Protein AF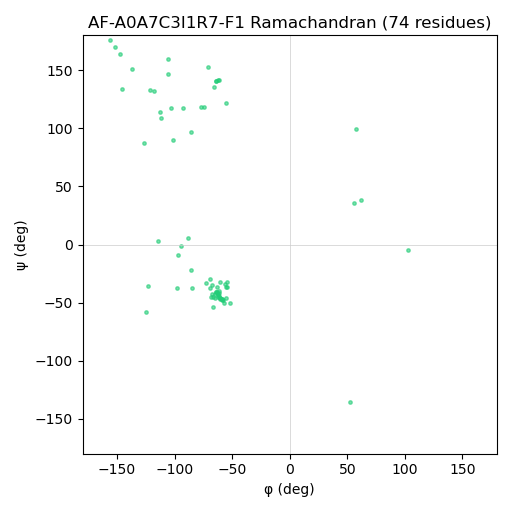-A0A7C3I1R7-F1 (afdb_monomer)

pLDDT: mean 93.79, std 6.43, range [51.12, 98.62]

Solvent-accessible surface area (backbone atoms only — not comparable to full-atom values): 4540 Å² total; per-residue (Å²): 82,55,55,65,71,42,26,75,78,47,41,70,53,14,60,77,43,47,51,59,51,53,49,49,56,55,51,50,51,52,49,53,51,27,51,76,69,64,30,37,67,52,89,39,74,84,76,62,61,72,59,48,39,63,76,70,64,56,56,94,67,54,43,87,68,70,47,66,62,74,44,77,54,83,81,130

Radius of gyration: 14.72 Å; Cα contacts (8 Å, |Δi|>4): 75; chains: 1; bounding box: 35×26×38 Å

Foldseek 3Di:
DQLCVQCVPPNPCSNPPVVVVVVVVVVVVVCVVCVVVQKDKDWDQDDDFVVCCVVVVPDPRDGDGTDIDIGHDDDD

Structure (mmCIF, N/CA/C/O backbone):
data_AF-A0A7C3I1R7-F1
#
_entry.id   AF-A0A7C3I1R7-F1
#
loop_
_atom_site.group_PDB
_atom_site.id
_atom_site.type_symbol
_atom_site.label_atom_id
_atom_site.label_alt_id
_atom_site.label_comp_id
_atom_site.label_asym_id
_atom_site.label_entity_id
_atom_site.label_seq_id
_atom_site.pdbx_PDB_ins_code
_atom_site.Cartn_x
_atom_site.Cartn_y
_atom_site.Cartn_z
_atom_site.occupancy
_atom_site.B_iso_or_equiv
_atom_site.auth_seq_id
_atom_site.auth_comp_id
_atom_site.auth_asym_id
_atom_site.auth_atom_id
_atom_site.pdbx_PDB_model_num
ATOM 1 N N . ALA A 1 1 ? -6.501 1.430 2.856 1.00 91.06 1 ALA A N 1
ATOM 2 C CA . ALA A 1 1 ? -6.972 0.383 3.778 1.00 91.06 1 ALA A CA 1
ATOM 3 C C . ALA A 1 1 ? -8.246 0.841 4.462 1.00 91.06 1 ALA A C 1
ATOM 5 O O . ALA A 1 1 ? -8.297 1.960 4.956 1.00 91.06 1 ALA A O 1
ATOM 6 N N . GLU A 1 2 ? -9.259 -0.020 4.496 1.00 93.00 2 GLU A N 1
ATOM 7 C CA . GLU A 1 2 ? -10.508 0.214 5.223 1.00 93.00 2 GLU A CA 1
ATOM 8 C C . GLU A 1 2 ? -10.468 -0.577 6.541 1.00 93.00 2 GLU A C 1
ATOM 10 O O . GLU A 1 2 ? -10.861 -1.744 6.601 1.00 93.00 2 GLU A O 1
ATOM 15 N N . TYR A 1 3 ? -9.959 0.043 7.611 1.00 93.00 3 TYR A N 1
ATOM 16 C CA . TYR A 1 3 ? -9.710 -0.633 8.896 1.00 93.00 3 TYR A CA 1
ATOM 17 C C . TYR A 1 3 ? -10.958 -1.331 9.461 1.00 93.00 3 TYR A C 1
ATOM 19 O O . TYR A 1 3 ? -10.864 -2.441 9.991 1.00 93.00 3 TYR A O 1
ATOM 27 N N . LYS A 1 4 ? -12.143 -0.731 9.270 1.00 93.06 4 LYS A N 1
ATOM 28 C CA . LYS A 1 4 ? -13.434 -1.257 9.746 1.00 93.06 4 LYS A CA 1
ATOM 29 C C . LYS A 1 4 ? -13.720 -2.687 9.284 1.00 93.06 4 LYS A C 1
ATOM 31 O O . LYS A 1 4 ? -14.340 -3.442 10.031 1.00 93.06 4 LYS A O 1
ATOM 36 N N . ARG A 1 5 ? -13.255 -3.089 8.095 1.00 91.06 5 ARG A N 1
ATOM 37 C CA . ARG A 1 5 ? -13.459 -4.454 7.581 1.00 91.06 5 ARG A CA 1
ATOM 38 C C . ARG A 1 5 ? -12.830 -5.510 8.482 1.00 91.06 5 ARG A C 1
ATOM 40 O O . ARG A 1 5 ? -13.468 -6.512 8.797 1.00 91.06 5 ARG A O 1
ATOM 47 N N . LEU A 1 6 ? -11.592 -5.274 8.908 1.00 92.00 6 LEU A N 1
ATOM 48 C CA . LEU A 1 6 ? -10.839 -6.217 9.732 1.00 92.00 6 LEU A CA 1
ATOM 49 C C . LEU A 1 6 ? -11.159 -6.044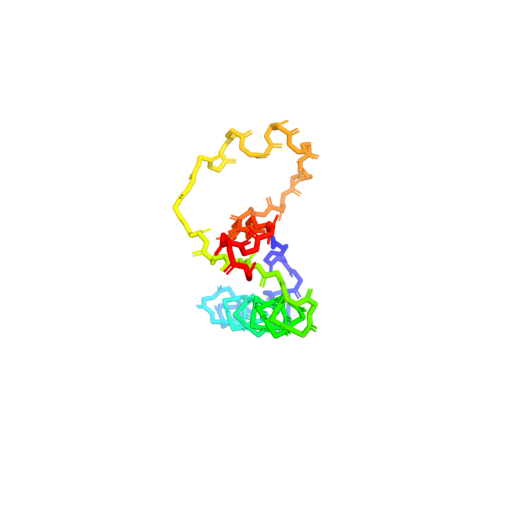 11.218 1.00 92.00 6 LEU A C 1
ATOM 51 O O . LEU A 1 6 ? -11.293 -7.041 11.931 1.00 92.00 6 LEU A O 1
ATOM 55 N N . THR A 1 7 ? -11.363 -4.814 11.693 1.00 94.44 7 THR A N 1
ATOM 56 C CA . THR A 1 7 ? -11.693 -4.571 13.106 1.00 94.44 7 THR A CA 1
ATOM 57 C C . THR A 1 7 ? -13.087 -5.060 13.480 1.00 94.44 7 THR A C 1
ATOM 59 O O . THR A 1 7 ? -13.263 -5.538 14.598 1.00 94.44 7 THR A O 1
ATOM 62 N N . LYS A 1 8 ? -14.054 -5.071 12.549 1.00 95.00 8 LYS A N 1
ATOM 63 C CA . LYS A 1 8 ? -15.392 -5.642 12.792 1.00 95.00 8 LYS A CA 1
ATOM 64 C C . LYS A 1 8 ? -15.335 -7.095 13.273 1.00 95.00 8 LYS A C 1
ATOM 66 O O . LYS A 1 8 ? -16.149 -7.490 14.100 1.00 95.00 8 LYS A O 1
ATOM 71 N N . ARG A 1 9 ? -14.396 -7.895 12.755 1.00 94.75 9 ARG A N 1
ATOM 72 C CA . ARG A 1 9 ? -14.253 -9.316 13.113 1.00 94.75 9 ARG A CA 1
ATOM 73 C C . ARG A 1 9 ? -13.181 -9.564 14.171 1.00 94.75 9 ARG A C 1
ATOM 75 O O . ARG A 1 9 ? -13.349 -10.446 15.005 1.00 94.75 9 ARG A O 1
ATOM 82 N N . TYR A 1 10 ? -12.075 -8.827 14.116 1.00 94.62 10 TYR A N 1
ATOM 83 C CA . TYR A 1 10 ? -10.873 -9.122 14.902 1.00 94.62 10 TYR A CA 1
ATOM 84 C C . TYR A 1 10 ? -10.543 -8.056 15.958 1.00 94.62 10 TYR A C 1
ATOM 86 O O . TYR A 1 10 ? -9.521 -8.167 16.641 1.00 94.62 10 TYR A O 1
ATOM 94 N N . GLY A 1 11 ? -11.384 -7.027 16.101 1.00 95.56 11 GLY A N 1
ATOM 95 C CA . GLY A 1 11 ? -11.208 -5.934 17.055 1.00 95.56 11 GLY A CA 1
ATOM 96 C C . GLY A 1 11 ? -9.829 -5.285 16.943 1.00 95.56 11 GLY A C 1
ATOM 97 O O . GLY A 1 11 ? -9.307 -5.086 15.844 1.00 95.56 11 GLY A O 1
ATOM 98 N N . LYS A 1 12 ? -9.207 -5.043 18.101 1.00 95.69 12 LYS A N 1
ATOM 99 C CA . LYS A 1 12 ? -7.872 -4.439 18.233 1.00 95.69 12 LYS A CA 1
ATOM 100 C C . LYS A 1 12 ? -6.775 -5.194 17.468 1.00 95.69 12 LYS A C 1
ATOM 102 O O . LYS A 1 12 ? -5.879 -4.581 16.902 1.00 95.69 12 LYS A O 1
ATOM 107 N N . ARG A 1 1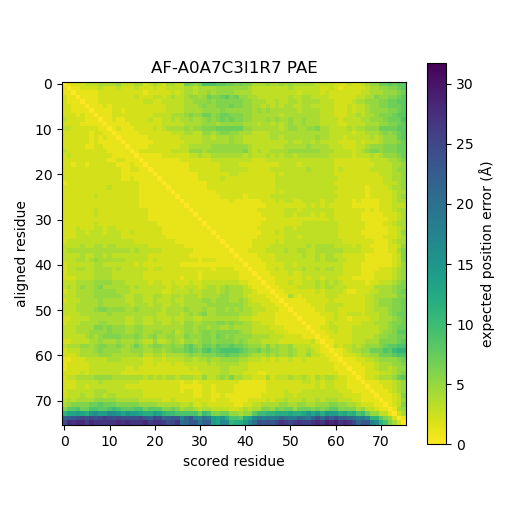3 ? -6.866 -6.529 17.366 1.00 95.81 13 ARG A N 1
ATOM 108 C CA . ARG A 1 13 ? -5.904 -7.322 16.570 1.00 95.81 13 ARG A CA 1
ATOM 109 C C . ARG A 1 13 ? -6.031 -7.047 15.074 1.00 95.81 13 ARG A C 1
ATOM 111 O O . ARG A 1 13 ? -5.027 -7.079 14.367 1.00 95.81 13 ARG A O 1
ATOM 118 N N . GLY A 1 14 ? -7.253 -6.794 14.605 1.00 95.31 14 GLY A N 1
ATOM 119 C CA . GLY A 1 14 ? -7.506 -6.381 13.228 1.00 95.31 14 GLY A CA 1
ATOM 120 C C . GLY A 1 14 ? -6.793 -5.072 12.906 1.00 95.31 14 GLY A C 1
ATOM 121 O O . GLY A 1 14 ? -6.100 -4.994 11.898 1.00 95.31 14 GLY A O 1
ATOM 122 N N . GLU A 1 15 ? -6.917 -4.098 13.807 1.00 93.38 15 GLU A N 1
ATOM 123 C CA . GLU A 1 15 ? -6.346 -2.756 13.673 1.00 93.38 15 GLU A CA 1
ATOM 124 C C . GLU A 1 15 ? -4.817 -2.757 13.708 1.00 93.38 15 GLU A C 1
ATOM 126 O O . GLU A 1 15 ? -4.176 -2.260 12.789 1.00 93.38 15 GLU A O 1
ATOM 131 N N . GLU A 1 16 ? -4.229 -3.355 14.743 1.00 93.25 16 GLU A N 1
ATOM 132 C CA . GLU A 1 16 ? -2.794 -3.218 15.014 1.00 93.25 16 GLU A CA 1
ATOM 133 C C . GLU A 1 16 ? -1.924 -4.216 14.244 1.00 93.25 16 GLU A C 1
ATOM 135 O O . GLU A 1 16 ? -0.720 -4.008 14.108 1.00 93.25 16 GLU A O 1
ATOM 140 N N . ARG A 1 17 ? -2.494 -5.341 13.789 1.00 94.06 17 ARG A N 1
ATOM 141 C CA . ARG A 1 17 ? -1.709 -6.442 13.206 1.00 94.06 17 ARG A CA 1
ATOM 142 C C . ARG A 1 17 ? -2.175 -6.816 11.814 1.00 94.06 17 ARG A C 1
ATOM 144 O O . ARG A 1 17 ? -1.380 -6.793 10.879 1.00 94.06 17 ARG A O 1
ATOM 151 N N . TYR A 1 18 ? -3.443 -7.191 11.671 1.00 95.44 18 TYR A N 1
ATOM 152 C CA . TYR A 1 18 ? -3.885 -7.868 10.451 1.00 95.44 18 TYR A CA 1
ATOM 153 C C . TYR A 1 18 ? -3.960 -6.944 9.244 1.00 95.44 18 TYR A C 1
ATOM 155 O O . TYR A 1 18 ? -3.623 -7.391 8.155 1.00 95.44 18 TYR A O 1
ATOM 163 N N . VAL A 1 19 ? -4.302 -5.665 9.430 1.00 94.94 19 VAL A N 1
ATOM 164 C CA . VAL A 1 19 ? -4.244 -4.681 8.336 1.00 94.94 19 VAL A CA 1
ATOM 165 C C . VAL A 1 19 ? -2.823 -4.582 7.769 1.00 94.94 19 VAL A C 1
ATOM 167 O O . VAL A 1 19 ? -2.644 -4.660 6.557 1.00 94.94 19 VAL A O 1
ATOM 170 N N . CYS A 1 20 ? -1.807 -4.476 8.629 1.00 93.19 20 CYS A N 1
ATOM 171 C CA . CYS A 1 20 ? -0.411 -4.373 8.197 1.00 93.19 20 CYS A CA 1
ATOM 172 C C . CYS A 1 20 ? 0.114 -5.678 7.578 1.00 93.19 20 CYS A C 1
ATOM 174 O O . CYS A 1 20 ? 0.864 -5.635 6.607 1.00 93.19 20 CYS A O 1
ATOM 176 N N . MET A 1 21 ? -0.287 -6.838 8.109 1.00 95.81 21 MET A N 1
ATOM 177 C CA . MET A 1 21 ? 0.084 -8.141 7.539 1.00 95.81 21 MET A CA 1
ATOM 178 C C . MET A 1 21 ? -0.512 -8.340 6.140 1.00 95.81 21 MET A C 1
ATOM 180 O O . MET A 1 21 ? 0.201 -8.736 5.222 1.00 95.81 21 MET A O 1
ATOM 184 N N . ASP A 1 22 ? -1.798 -8.030 5.966 1.00 94.88 22 ASP A N 1
ATOM 185 C CA . ASP A 1 22 ? -2.496 -8.145 4.680 1.00 94.88 22 ASP A CA 1
ATOM 186 C C . ASP A 1 22 ? -1.914 -7.188 3.627 1.00 94.88 22 ASP A C 1
ATOM 188 O O . ASP A 1 22 ? -1.655 -7.571 2.481 1.00 94.88 22 ASP A O 1
ATOM 192 N N . LEU A 1 23 ? -1.599 -5.958 4.048 1.00 95.44 23 LEU A N 1
ATOM 193 C CA . LEU A 1 23 ? -0.873 -4.983 3.239 1.00 95.44 23 LEU A CA 1
ATOM 194 C C . LEU A 1 23 ? 0.503 -5.511 2.809 1.00 95.44 23 LEU A C 1
ATOM 196 O O . LEU A 1 23 ? 0.841 -5.420 1.632 1.00 95.44 23 LEU A O 1
ATOM 200 N N . GLY A 1 24 ? 1.286 -6.070 3.736 1.00 96.12 24 GLY A N 1
ATOM 201 C CA . GLY A 1 24 ? 2.618 -6.604 3.450 1.00 96.12 24 GLY A CA 1
ATOM 202 C C . GLY A 1 24 ? 2.592 -7.762 2.450 1.00 96.12 24 GLY A C 1
ATOM 203 O O . GLY A 1 24 ? 3.362 -7.760 1.490 1.00 96.12 24 GLY A O 1
ATOM 204 N N . HIS A 1 25 ? 1.666 -8.712 2.614 1.00 97.44 25 HIS A N 1
ATOM 205 C CA . HIS A 1 25 ? 1.481 -9.803 1.650 1.00 97.44 25 HIS A CA 1
ATOM 206 C C . HIS A 1 25 ? 1.089 -9.278 0.264 1.00 97.44 25 HIS A C 1
ATOM 208 O O . HIS A 1 25 ? 1.660 -9.692 -0.746 1.00 97.44 25 HIS A O 1
ATOM 214 N N . SER A 1 26 ? 0.155 -8.324 0.212 1.00 96.81 26 SER A N 1
ATOM 215 C CA . SER A 1 26 ? -0.273 -7.702 -1.044 1.00 96.81 26 SER A CA 1
ATOM 216 C C . SER A 1 26 ? 0.875 -6.951 -1.729 1.00 96.81 26 SER A C 1
ATOM 218 O O . SER A 1 26 ? 1.067 -7.090 -2.936 1.00 96.81 26 SER A O 1
ATOM 220 N N . ALA A 1 27 ? 1.684 -6.210 -0.968 1.00 97.81 27 ALA A N 1
ATOM 221 C CA . ALA A 1 27 ? 2.856 -5.506 -1.481 1.00 97.81 27 ALA A CA 1
ATOM 222 C C . ALA A 1 27 ? 3.907 -6.476 -2.047 1.00 97.81 27 ALA A C 1
ATOM 224 O O . ALA A 1 27 ? 4.454 -6.234 -3.122 1.00 97.81 27 ALA A O 1
ATOM 225 N N . GLN A 1 28 ? 4.148 -7.610 -1.383 1.00 98.38 28 GLN A N 1
ATOM 226 C CA . GLN A 1 28 ? 5.081 -8.618 -1.888 1.00 98.38 28 GLN A CA 1
ATOM 227 C C . GLN A 1 28 ? 4.615 -9.225 -3.217 1.00 98.38 28 GLN A C 1
ATOM 229 O O . GLN A 1 28 ? 5.434 -9.454 -4.106 1.00 98.38 28 GLN A O 1
ATOM 234 N N . ASN A 1 29 ? 3.308 -9.430 -3.398 1.00 98.31 29 ASN A N 1
ATOM 235 C CA . ASN A 1 29 ? 2.774 -9.874 -4.686 1.00 98.31 29 ASN A CA 1
ATOM 236 C C . ASN A 1 29 ? 3.059 -8.854 -5.798 1.00 98.31 29 ASN A C 1
ATOM 238 O O . ASN A 1 29 ? 3.438 -9.252 -6.898 1.00 98.31 29 ASN A O 1
ATOM 242 N N . VAL A 1 30 ? 2.941 -7.552 -5.513 1.00 98.31 30 VAL A N 1
ATOM 243 C CA . VAL A 1 30 ? 3.298 -6.490 -6.470 1.00 98.31 30 VAL A CA 1
ATOM 244 C C . VAL A 1 30 ? 4.786 -6.541 -6.818 1.00 98.31 30 VAL A C 1
ATOM 246 O O . VAL A 1 30 ? 5.124 -6.472 -7.996 1.00 98.31 30 VAL A O 1
ATOM 249 N N . TYR A 1 31 ? 5.672 -6.729 -5.834 1.00 98.31 31 TYR A N 1
ATOM 250 C CA . TYR A 1 31 ? 7.103 -6.925 -6.090 1.00 98.31 31 TYR A CA 1
ATOM 251 C C . TYR A 1 31 ? 7.369 -8.116 -7.013 1.00 98.31 31 TYR A C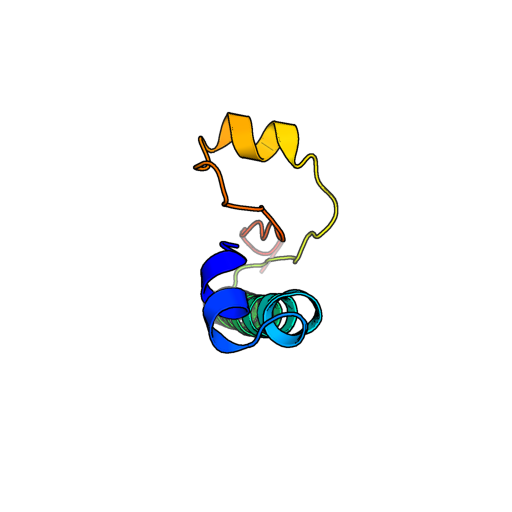 1
ATOM 253 O O . TYR A 1 31 ? 8.058 -7.963 -8.017 1.00 98.31 31 TYR A O 1
ATOM 261 N N . LEU A 1 32 ? 6.792 -9.283 -6.711 1.00 98.62 32 LEU A N 1
ATOM 262 C CA . LEU A 1 32 ? 6.982 -10.496 -7.509 1.00 98.62 32 LEU A CA 1
ATOM 263 C C . LEU A 1 32 ? 6.476 -10.322 -8.946 1.00 98.62 32 LEU A C 1
ATOM 265 O O . LEU A 1 32 ? 7.148 -10.744 -9.885 1.00 98.62 32 LEU A O 1
ATOM 269 N N . GLN A 1 33 ? 5.323 -9.673 -9.129 1.00 98.50 33 GLN A N 1
ATOM 270 C CA . GLN A 1 33 ? 4.789 -9.381 -10.459 1.00 98.50 33 GLN A CA 1
ATOM 271 C C . GLN A 1 33 ? 5.646 -8.366 -11.216 1.00 98.50 33 GLN A C 1
ATOM 273 O O . GLN A 1 33 ? 5.936 -8.578 -12.391 1.00 98.50 33 GLN A O 1
ATOM 278 N N . ALA A 1 34 ? 6.103 -7.299 -10.555 1.00 98.06 34 ALA A N 1
ATOM 279 C CA . ALA A 1 34 ? 7.021 -6.343 -11.165 1.00 98.06 34 ALA A CA 1
ATOM 280 C C . ALA A 1 34 ? 8.300 -7.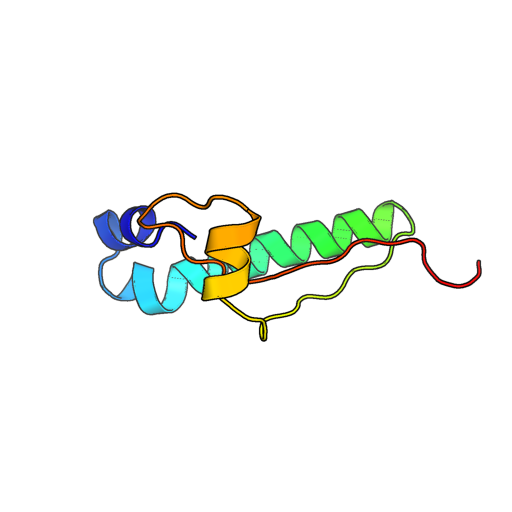052 -11.636 1.00 98.06 34 ALA A C 1
ATOM 282 O O . ALA A 1 34 ? 8.671 -6.920 -12.799 1.00 98.06 34 ALA A O 1
ATOM 283 N N . THR A 1 35 ? 8.904 -7.892 -10.788 1.00 97.00 35 THR A N 1
ATOM 284 C CA . THR A 1 35 ? 10.076 -8.700 -11.151 1.00 97.00 35 THR A CA 1
ATOM 285 C C . THR A 1 35 ? 9.800 -9.626 -12.336 1.00 97.00 35 THR A C 1
ATOM 287 O O . THR A 1 35 ? 10.586 -9.642 -13.280 1.00 97.00 35 THR A O 1
ATOM 290 N N . ALA A 1 36 ? 8.682 -10.359 -12.335 1.00 98.12 36 ALA A N 1
ATOM 291 C CA . ALA A 1 36 ? 8.317 -11.258 -13.433 1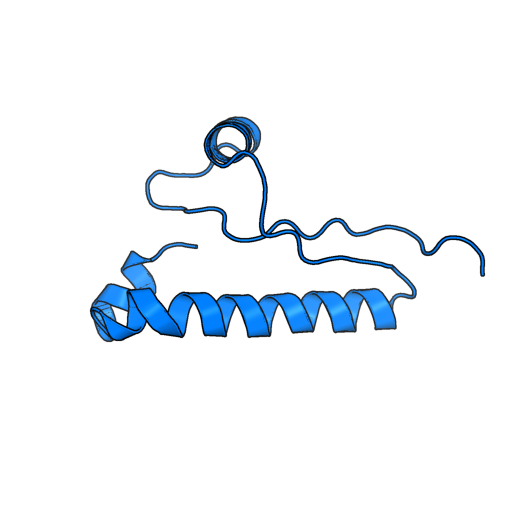.00 98.12 36 ALA A CA 1
ATOM 292 C C . ALA A 1 36 ? 8.153 -10.523 -14.777 1.00 98.12 36 ALA A C 1
ATOM 294 O O . ALA A 1 36 ? 8.470 -11.071 -15.830 1.00 98.12 36 ALA A O 1
ATOM 295 N N . LEU A 1 37 ? 7.706 -9.266 -14.740 1.00 97.38 37 LEU A N 1
ATOM 296 C CA . LEU A 1 37 ? 7.543 -8.399 -15.909 1.00 97.38 37 LEU A CA 1
ATOM 297 C C . LEU A 1 37 ? 8.809 -7.602 -16.264 1.00 97.38 37 LEU A C 1
ATOM 299 O O . LEU A 1 37 ? 8.758 -6.753 -17.151 1.00 97.38 37 LEU A O 1
ATOM 303 N N . SER A 1 38 ? 9.939 -7.845 -15.588 1.00 96.38 38 SER A N 1
ATOM 304 C CA . SER A 1 38 ? 11.173 -7.053 -15.740 1.00 96.38 38 SER A CA 1
ATOM 305 C C . SER A 1 38 ? 10.969 -5.549 -15.487 1.00 96.38 38 SER A C 1
ATOM 307 O O . SER A 1 38 ? 11.579 -4.685 -16.118 1.00 96.38 38 SER A O 1
ATOM 309 N N . LEU A 1 39 ? 10.096 -5.236 -14.531 1.00 97.69 39 LEU A N 1
ATOM 310 C CA . LEU A 1 39 ? 9.841 -3.906 -13.993 1.00 97.69 39 LEU A CA 1
ATOM 311 C C . LEU A 1 39 ? 10.453 -3.771 -12.592 1.00 97.69 39 LEU A C 1
ATOM 313 O O . LEU A 1 39 ? 10.701 -4.750 -11.888 1.00 97.69 39 LEU A O 1
ATOM 317 N N . GLY A 1 40 ? 10.671 -2.527 -12.174 1.00 97.00 40 GLY A N 1
ATOM 318 C CA . GLY A 1 40 ? 11.082 -2.169 -10.821 1.00 97.00 40 GLY A CA 1
ATOM 319 C C . GLY A 1 40 ? 9.932 -1.562 -10.025 1.00 97.00 40 GLY A C 1
ATOM 320 O O . GLY A 1 40 ? 9.091 -0.851 -10.576 1.00 97.00 40 GLY A O 1
ATOM 321 N N . THR A 1 41 ? 9.919 -1.809 -8.717 1.00 97.88 41 THR A N 1
ATOM 322 C CA . THR A 1 41 ? 9.027 -1.134 -7.767 1.00 97.88 41 THR A CA 1
ATOM 323 C C . THR A 1 41 ? 9.697 -0.966 -6.404 1.00 97.88 41 THR A C 1
ATOM 325 O O . THR A 1 41 ? 10.719 -1.594 -6.127 1.00 97.88 41 THR A O 1
ATOM 328 N N . CYS A 1 42 ? 9.148 -0.094 -5.558 1.00 96.38 42 CYS A N 1
ATOM 329 C CA . CYS A 1 42 ? 9.608 0.124 -4.191 1.00 96.38 42 CYS A CA 1
ATOM 330 C C . CYS A 1 42 ? 8.419 0.441 -3.275 1.00 96.38 42 CYS A C 1
ATOM 332 O O . CYS A 1 42 ? 7.585 1.265 -3.633 1.00 96.38 42 CYS A O 1
ATOM 334 N N . ALA A 1 43 ? 8.337 -0.178 -2.097 1.00 97.25 43 ALA A N 1
ATOM 335 C CA . ALA A 1 43 ? 7.347 0.166 -1.087 1.00 97.25 43 ALA A CA 1
ATOM 336 C C . ALA A 1 43 ? 7.745 1.455 -0.357 1.00 97.25 43 ALA A C 1
ATOM 338 O O . ALA A 1 43 ? 8.775 1.520 0.314 1.00 97.25 43 ALA A O 1
ATOM 339 N N . ILE A 1 44 ? 6.900 2.479 -0.465 1.00 96.56 44 ILE A N 1
ATOM 340 C CA . ILE A 1 44 ? 7.083 3.777 0.183 1.00 96.56 44 ILE A CA 1
ATOM 341 C C . ILE A 1 44 ? 5.997 3.945 1.246 1.00 96.56 44 ILE A C 1
ATOM 343 O O . ILE A 1 44 ? 4.813 4.049 0.924 1.00 96.56 44 ILE A O 1
ATOM 347 N N . GLY A 1 45 ? 6.411 3.981 2.515 1.00 93.94 45 GLY A N 1
ATOM 348 C CA . GLY A 1 45 ? 5.523 4.214 3.663 1.00 93.94 45 GLY A CA 1
ATOM 349 C C . GLY A 1 45 ? 5.474 5.660 4.158 1.00 93.94 45 GLY A C 1
ATOM 350 O O . GLY A 1 45 ? 4.640 5.979 4.994 1.00 93.94 45 GLY A O 1
ATOM 351 N N . ALA A 1 46 ? 6.351 6.535 3.661 1.00 94.31 46 ALA A N 1
ATOM 352 C CA . ALA A 1 46 ? 6.395 7.943 4.047 1.00 94.31 46 ALA A CA 1
ATOM 353 C C . ALA A 1 46 ? 5.964 8.826 2.870 1.00 94.31 46 ALA A C 1
ATOM 355 O O . ALA A 1 46 ? 6.684 8.944 1.878 1.00 94.31 46 ALA A O 1
ATOM 356 N N . PHE A 1 47 ? 4.783 9.433 2.970 1.00 93.38 47 PHE A N 1
ATOM 357 C CA . PHE A 1 47 ? 4.219 10.349 1.976 1.00 93.38 47 PHE A CA 1
ATOM 358 C C . PHE A 1 47 ? 3.191 11.283 2.640 1.00 93.38 47 PHE A C 1
ATOM 360 O O . PHE A 1 47 ? 2.921 11.175 3.829 1.00 93.38 47 PHE A O 1
ATOM 367 N N . ASN A 1 48 ? 2.642 12.247 1.893 1.00 93.88 48 ASN A N 1
ATOM 368 C CA . ASN A 1 48 ? 1.627 13.167 2.414 1.00 93.88 48 ASN A CA 1
ATOM 369 C C . ASN A 1 48 ? 0.222 12.557 2.303 1.00 93.88 48 ASN A C 1
ATOM 371 O O . ASN A 1 48 ? -0.424 12.681 1.261 1.00 93.88 48 ASN A O 1
ATOM 375 N N . ASP A 1 49 ? -0.274 11.966 3.387 1.00 92.00 49 ASP A N 1
ATOM 376 C CA . ASP A 1 49 ? -1.592 11.330 3.476 1.00 92.00 49 ASP A CA 1
ATOM 377 C C . ASP A 1 49 ? -2.725 12.242 2.997 1.00 92.00 49 ASP A C 1
ATOM 379 O O . ASP A 1 49 ? -3.525 11.859 2.144 1.00 92.00 49 ASP A O 1
ATOM 383 N N . LYS A 1 50 ? -2.783 13.481 3.507 1.00 92.12 50 LYS A N 1
ATOM 384 C CA . LYS A 1 50 ? -3.844 14.443 3.162 1.00 92.12 50 LYS A CA 1
ATOM 385 C C . LYS A 1 50 ? -3.790 14.822 1.686 1.00 92.12 50 LYS A C 1
ATOM 387 O O . LYS A 1 50 ? -4.829 14.93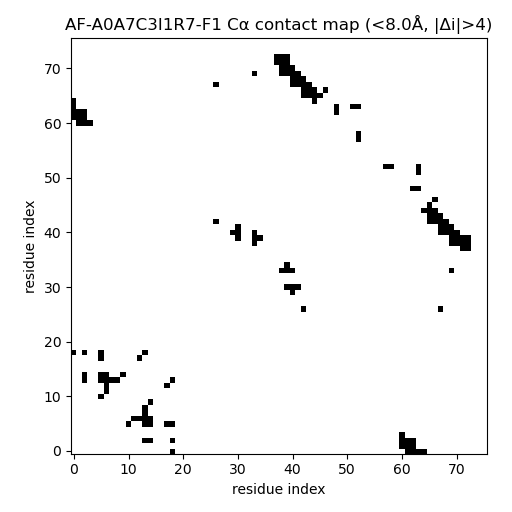8 1.038 1.00 92.12 50 LYS A O 1
ATOM 392 N N . GLY A 1 51 ? -2.578 15.011 1.165 1.00 93.50 51 GLY A N 1
ATOM 393 C CA . GLY A 1 51 ? -2.346 15.276 -0.250 1.00 93.50 51 GLY A CA 1
ATOM 394 C C . GLY A 1 51 ? -2.841 14.128 -1.124 1.00 93.50 51 GLY A C 1
ATOM 395 O O . GLY A 1 51 ? -3.563 14.370 -2.085 1.00 93.50 51 GLY A O 1
ATOM 396 N N . PHE A 1 52 ? -2.527 12.887 -0.749 1.00 92.31 52 PHE A N 1
ATOM 397 C CA . PHE A 1 52 ? -2.945 11.685 -1.472 1.00 92.31 52 PHE A CA 1
ATOM 398 C C . PHE A 1 52 ? -4.456 11.462 -1.422 1.00 92.31 52 PHE A C 1
ATOM 400 O O . PHE A 1 52 ? -5.061 11.230 -2.464 1.00 92.31 52 PHE A O 1
ATOM 407 N N . ILE A 1 53 ? -5.083 11.598 -0.249 1.00 93.19 53 ILE A N 1
ATOM 408 C CA . ILE A 1 53 ? -6.543 11.484 -0.102 1.00 93.19 53 ILE A CA 1
ATOM 409 C C . ILE A 1 53 ? -7.250 12.462 -1.044 1.00 93.19 53 ILE A C 1
ATOM 411 O O . ILE A 1 53 ? -8.175 12.072 -1.754 1.00 93.19 53 ILE A O 1
ATOM 415 N N . LYS A 1 54 ? -6.784 13.718 -1.096 1.00 94.19 54 LYS A N 1
ATOM 416 C CA . LYS A 1 54 ? -7.350 14.737 -1.987 1.00 94.19 54 LYS A CA 1
ATOM 417 C C . LYS A 1 54 ? -7.072 14.438 -3.461 1.00 94.19 54 LYS A C 1
ATOM 419 O O . LYS A 1 54 ? -7.974 14.586 -4.276 1.00 94.19 54 LYS A O 1
ATOM 424 N N . LEU A 1 55 ? -5.842 14.054 -3.801 1.00 94.44 55 LEU A N 1
ATOM 425 C CA . LEU A 1 55 ? -5.420 13.813 -5.183 1.00 94.44 55 LEU A CA 1
ATOM 426 C C . LEU A 1 55 ? -6.160 12.628 -5.814 1.00 94.44 55 LEU A C 1
ATOM 428 O O . LEU A 1 55 ? -6.583 12.719 -6.961 1.00 94.44 55 LEU A O 1
ATOM 432 N N . PHE A 1 56 ? -6.325 11.538 -5.063 1.00 91.75 56 PHE A N 1
ATOM 433 C CA . PHE A 1 56 ? -6.960 10.306 -5.538 1.00 91.75 56 PHE A CA 1
ATOM 434 C C . PHE A 1 56 ? -8.459 10.220 -5.220 1.00 91.75 56 PHE A C 1
ATOM 436 O O . PHE A 1 56 ? -9.096 9.242 -5.599 1.00 91.75 56 PHE A O 1
ATOM 443 N N . GLY A 1 57 ? -9.033 11.219 -4.540 1.00 93.62 57 GLY A N 1
ATOM 444 C CA . GLY A 1 57 ? -10.460 11.245 -4.203 1.00 93.62 57 GLY A CA 1
ATOM 445 C C . GLY A 1 57 ? -10.894 10.083 -3.305 1.00 93.62 57 GLY A C 1
ATOM 446 O O . GLY A 1 57 ? -11.970 9.527 -3.509 1.00 93.62 57 GLY A O 1
ATOM 447 N N . LEU A 1 58 ? -10.048 9.693 -2.344 1.00 93.25 58 LEU A N 1
ATOM 448 C CA . LEU A 1 58 ? -10.316 8.544 -1.474 1.00 93.25 58 LEU A CA 1
ATOM 449 C C . LEU A 1 58 ? -11.553 8.785 -0.600 1.00 93.25 58 LEU A C 1
ATOM 451 O O . LEU A 1 58 ? -11.767 9.887 -0.084 1.00 93.25 58 LEU A O 1
ATOM 455 N N . SER A 1 59 ? -12.358 7.739 -0.415 1.00 91.69 59 SER A N 1
ATOM 456 C CA . SER A 1 59 ? -13.591 7.822 0.366 1.00 91.69 59 SER A CA 1
ATOM 457 C C . SER A 1 59 ? -13.304 7.967 1.866 1.00 91.69 59 SER A C 1
ATOM 459 O O . SER A 1 59 ? -12.289 7.472 2.369 1.00 91.69 59 SER A O 1
ATOM 461 N N . PRO A 1 60 ? -14.217 8.584 2.641 1.00 85.50 60 PRO A N 1
ATOM 462 C CA . PRO A 1 60 ? -14.108 8.610 4.095 1.00 85.50 60 PRO A CA 1
ATOM 463 C C . PRO A 1 60 ? -13.998 7.191 4.676 1.00 85.50 60 PRO A C 1
ATOM 465 O O . PRO A 1 60 ? -14.888 6.364 4.497 1.00 85.50 60 PRO A O 1
ATOM 468 N N . GLY A 1 61 ? -12.913 6.921 5.406 1.00 89.00 61 GLY A N 1
ATOM 469 C CA . GLY A 1 61 ? -12.624 5.601 5.983 1.00 89.00 61 GLY A CA 1
ATOM 470 C C . GLY A 1 61 ? -11.569 4.790 5.227 1.00 89.00 61 GLY A C 1
ATOM 471 O O . GLY A 1 61 ? -11.159 3.740 5.723 1.00 89.00 61 GLY A O 1
ATOM 472 N N . GLU A 1 62 ? -11.088 5.285 4.086 1.00 92.50 62 GLU A N 1
ATOM 473 C CA . GLU A 1 62 ? -9.922 4.740 3.399 1.00 92.50 62 GLU A CA 1
ATOM 474 C C . GLU A 1 62 ? -8.647 5.462 3.844 1.00 92.50 62 GLU A C 1
ATOM 476 O O . GLU A 1 62 ? -8.466 6.658 3.627 1.00 92.50 62 GLU A O 1
ATOM 481 N N . THR A 1 63 ? -7.733 4.716 4.458 1.00 93.00 63 THR A N 1
ATOM 482 C CA . THR A 1 63 ? -6.424 5.225 4.880 1.00 93.00 63 THR A CA 1
ATOM 483 C C . THR A 1 63 ? -5.350 4.756 3.899 1.00 93.00 63 THR A C 1
ATOM 485 O O . THR A 1 63 ? -5.160 3.540 3.773 1.00 93.00 63 THR A O 1
ATOM 488 N N . PRO A 1 64 ? -4.650 5.643 3.175 1.00 93.94 64 PRO A N 1
ATOM 489 C CA . PRO A 1 64 ? -3.502 5.229 2.377 1.00 93.94 64 PRO A CA 1
ATOM 490 C C . PRO A 1 64 ? -2.386 4.748 3.316 1.00 93.94 64 PRO A C 1
ATOM 492 O O . PRO A 1 64 ? -2.129 5.372 4.335 1.00 93.94 64 PRO A O 1
ATOM 495 N N . LEU A 1 65 ? -1.753 3.617 2.996 1.00 94.00 65 LEU A N 1
ATOM 496 C CA 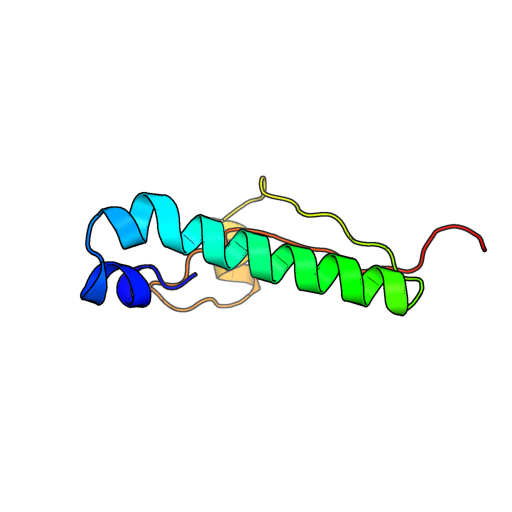. LEU A 1 65 ? -0.710 3.018 3.846 1.00 94.00 65 LEU A CA 1
ATOM 497 C C . LEU A 1 65 ? 0.618 2.834 3.113 1.00 94.00 65 LEU A C 1
ATOM 499 O O . LEU A 1 65 ? 1.665 3.017 3.718 1.00 94.00 65 LEU A O 1
ATOM 503 N N . TYR A 1 66 ? 0.576 2.512 1.818 1.00 93.38 66 TYR A N 1
ATOM 504 C CA . TYR A 1 66 ? 1.747 2.399 0.953 1.00 93.38 66 TYR A CA 1
ATOM 505 C C . TYR A 1 66 ? 1.501 3.046 -0.398 1.00 93.38 66 TYR A C 1
ATOM 507 O O . TYR A 1 66 ? 0.387 3.037 -0.924 1.00 93.38 66 TYR A O 1
ATOM 515 N N . VAL A 1 67 ? 2.595 3.522 -0.979 1.00 95.19 67 VAL A N 1
ATOM 516 C CA . VAL A 1 67 ? 2.704 3.876 -2.388 1.00 95.19 67 VAL A CA 1
ATOM 517 C C . VAL A 1 67 ? 3.764 2.974 -3.004 1.00 95.19 67 VAL A C 1
ATOM 519 O O . VAL A 1 67 ? 4.845 2.812 -2.443 1.00 95.19 67 VAL A O 1
ATOM 522 N N . MET A 1 68 ? 3.448 2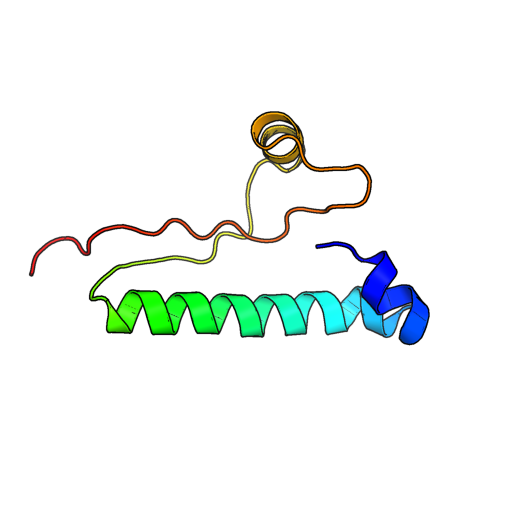.373 -4.149 1.00 97.38 68 MET A N 1
ATOM 523 C CA . MET A 1 68 ? 4.359 1.494 -4.882 1.00 97.38 68 MET A CA 1
ATOM 524 C C . MET A 1 68 ? 4.477 1.974 -6.331 1.00 97.38 68 MET A C 1
ATOM 526 O O . MET A 1 68 ? 3.695 1.536 -7.176 1.00 97.38 68 MET A O 1
ATOM 530 N N . PRO A 1 69 ? 5.394 2.910 -6.650 1.00 96.25 69 PRO A N 1
ATOM 531 C CA . PRO A 1 69 ? 5.650 3.275 -8.037 1.00 96.25 69 PRO A CA 1
ATOM 532 C C . PRO A 1 69 ? 6.162 2.056 -8.804 1.00 96.25 69 PRO A C 1
ATOM 534 O O . PRO A 1 69 ? 6.951 1.274 -8.275 1.00 96.25 69 PRO A O 1
ATOM 537 N N . VAL A 1 70 ? 5.732 1.904 -10.052 1.00 97.69 70 VAL A N 1
ATOM 538 C CA . VAL A 1 70 ? 6.197 0.845 -10.952 1.00 97.69 70 VAL A CA 1
ATOM 539 C C . VAL A 1 70 ? 6.788 1.502 -12.188 1.00 97.69 70 VAL A C 1
ATOM 541 O O . VAL A 1 70 ? 6.187 2.413 -12.757 1.00 97.69 70 VAL A O 1
ATOM 544 N N . GLY A 1 71 ? 7.969 1.058 -12.599 1.00 97.25 71 GLY A N 1
ATOM 545 C CA . GLY A 1 71 ? 8.671 1.629 -13.742 1.00 97.25 71 GLY A CA 1
ATOM 546 C C . GLY A 1 71 ? 9.579 0.623 -14.427 1.00 97.25 71 GLY A C 1
ATOM 547 O O . GLY A 1 71 ? 9.812 -0.475 -13.925 1.00 97.25 71 GLY A O 1
ATOM 548 N N . LYS A 1 72 ? 10.100 1.009 -15.593 1.00 96.62 72 LYS A N 1
ATOM 549 C CA . LYS A 1 72 ? 11.137 0.226 -16.267 1.00 96.62 72 LYS A CA 1
ATOM 550 C C . LYS A 1 72 ? 12.392 0.201 -15.401 1.00 96.62 72 LYS A C 1
ATOM 552 O O . LYS A 1 72 ? 12.750 1.217 -14.803 1.00 96.62 72 LYS A O 1
ATOM 557 N N . LEU A 1 73 ? 13.057 -0.949 -15.355 1.00 93.25 73 LEU A N 1
ATOM 558 C CA . LEU A 1 73 ? 14.405 -1.019 -14.809 1.00 93.25 73 LEU A CA 1
ATOM 559 C C . LEU A 1 73 ? 15.327 -0.149 -15.669 1.00 93.25 73 LEU A C 1
ATOM 561 O O . LEU A 1 73 ? 15.157 -0.061 -16.887 1.00 93.25 73 LEU A O 1
ATOM 565 N N . LYS A 1 74 ? 16.256 0.547 -15.016 1.00 84.44 74 LYS A N 1
ATOM 566 C CA . LYS A 1 74 ? 17.282 1.306 -15.721 1.00 84.44 74 LYS A CA 1
ATOM 567 C C . LYS A 1 74 ? 18.285 0.291 -16.263 1.00 84.44 74 LYS A C 1
ATOM 569 O O . LYS A 1 74 ? 18.859 -0.435 -15.462 1.00 84.44 74 LYS A O 1
ATOM 574 N N . ASP A 1 75 ? 18.417 0.257 -17.584 1.00 67.25 75 ASP A N 1
ATOM 575 C CA . ASP A 1 75 ? 19.326 -0.595 -18.353 1.00 67.25 75 ASP A CA 1
ATOM 576 C C . ASP A 1 75 ? 19.146 -2.110 -18.102 1.00 67.25 75 ASP A C 1
ATOM 578 O O . ASP A 1 75 ? 19.653 -2.685 -17.139 1.00 67.25 75 ASP A O 1
ATOM 582 N N . GLN A 1 76 ? 18.427 -2.765 -19.021 1.00 51.12 76 GLN A N 1
ATOM 583 C CA . GLN A 1 76 ? 18.933 -4.022 -19.580 1.00 51.12 76 GLN A CA 1
ATOM 584 C C . GLN A 1 76 ? 19.806 -3.678 -20.782 1.00 51.12 76 GLN A C 1
ATOM 586 O O . GLN A 1 76 ? 19.375 -2.788 -21.554 1.00 51.12 76 GLN A O 1
#

Secondary structure (DSSP, 8-state):
--HHHHHHHHHHHIIIIIHHHHHHHHHHHHHHHHHHTTEEE--B--S-HHHHHHHHTPPTTPPP--B--EEEPS--

Nearest PDB structures (foldseek):
  7ly7-assembly1_B  TM=8.714E-01  e=9.786E-03  Thermoactinomyces vulgaris
  3hj9-assembly1_B  TM=8.372E-01  e=1.046E-02  Cupriavidus pinatubonensis JMP134
  8uc3-assembly1_B  TM=7.609E-01  e=1.778E-02  Streptomyces noursei ATCC 11455
  3ge5-assembly1_B  TM=8.912E-01  e=6.268E-02  Porphyromonas gingivalis W83
  2fre-assembly1_B  TM=8.912E-01  e=1.485E-01  Agrobacterium fabrum str. C58

Mean predicted aligned error: 3.46 Å

Sequence (76 aa):
AEYKRLTKRYGKRGEERYVCMDLGHSAQNVYLQATALSLGTCAIGAFNDKGFIKLFGLSPGETPLYVMPVGKLKDQ